Protein AF-A0A957I561-F1 (afdb_monomer)

Radius of gyration: 15.72 Å; Cα contacts (8 Å, |Δi|>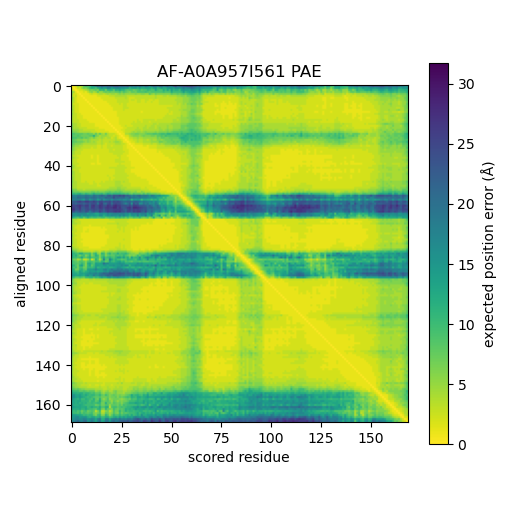4): 216; chains: 1; bounding box: 39×41×45 Å

Foldseek 3Di:
DQLQVLLVVLLVVLVVLVVLCVVLVWPDDQDELLVLLVLLLVLLVQLVVLVVCQVDDPPPDDHPPVSNQLSLLSSSSSLSSNADPVGDPAEAADDDLDSVVLNVLSVVLSVCVVVVHDRNRSSRNSSSSSSVHPPHPNNVSNLVVSVVVCVVTHDPVSVVVVVVSVPPD

Sequence (169 aa):
MNDNDEVKRTYTLVWRFRALMEEAASPWVTPEPLDALRFAATEVAEAMDAWLRARGGFARNSDRHEQVLSELADCAIMLATSIPDYSFSGGEAYGQHTLDGLIYLVACVLQTAALGGPFQFRAAAAMCAIAAYDGMALEREVRDRLVRIMLRHTNEDDRADLAWLLAEG

Nearest PDB structures (foldseek):
  5myi-assembly1_D-2  TM=6.459E-01  e=3.345E-01  Staphylococcus aureus
  5myd-assembly1_C-4  TM=5.665E-01  e=2.600E-01  Staphylococcus sp. HMSC068C09
  4dlc-assembly1_A-2  TM=5.398E-01  e=3.517E-01  Trypanosoma brucei

Structure (mmCIF, N/CA/C/O backbone):
data_AF-A0A957I561-F1
#
_entry.id   AF-A0A957I561-F1
#
loop_
_atom_site.group_PDB
_atom_site.id
_atom_site.type_symbol
_atom_site.label_atom_id
_atom_site.label_alt_id
_atom_site.label_comp_id
_atom_site.label_asym_id
_atom_site.label_entity_id
_atom_site.label_seq_id
_atom_site.pdbx_PDB_ins_code
_atom_site.Cartn_x
_atom_site.Cartn_y
_atom_site.Cartn_z
_atom_site.occupancy
_atom_site.B_iso_or_equiv
_atom_site.auth_seq_id
_atom_site.auth_comp_id
_atom_site.auth_asym_id
_atom_site.auth_atom_id
_atom_site.pdbx_PDB_model_num
ATOM 1 N N . MET A 1 1 ? -13.123 13.613 -5.188 1.00 57.53 1 MET A N 1
ATOM 2 C CA . MET A 1 1 ? -12.297 12.783 -6.088 1.00 57.53 1 MET A CA 1
ATOM 3 C C . MET A 1 1 ? -12.737 11.349 -5.880 1.00 57.53 1 MET A C 1
ATOM 5 O O . MET A 1 1 ? -13.063 11.045 -4.745 1.00 57.53 1 MET A O 1
ATOM 9 N N . ASN A 1 2 ? -12.872 10.527 -6.921 1.00 74.31 2 ASN A N 1
ATOM 10 C CA . ASN A 1 2 ? -13.230 9.122 -6.710 1.00 74.31 2 ASN A CA 1
ATOM 11 C C . ASN A 1 2 ? -11.976 8.362 -6.250 1.00 74.31 2 ASN A C 1
ATOM 13 O O . ASN A 1 2 ? -10.918 8.551 -6.850 1.00 74.31 2 ASN A O 1
ATOM 17 N N . ASP A 1 3 ? -12.097 7.513 -5.231 1.00 74.94 3 ASP A N 1
ATOM 18 C CA . ASP A 1 3 ? -11.013 6.712 -4.644 1.00 74.94 3 ASP A CA 1
ATOM 19 C C . ASP A 1 3 ? -10.209 5.950 -5.709 1.00 74.94 3 ASP A C 1
ATOM 21 O O . ASP A 1 3 ? -8.995 5.810 -5.611 1.00 74.94 3 ASP A O 1
ATOM 25 N N . ASN A 1 4 ? -10.854 5.511 -6.794 1.00 81.06 4 ASN A N 1
ATOM 26 C CA . ASN A 1 4 ? -10.178 4.817 -7.895 1.00 81.06 4 ASN A CA 1
ATOM 27 C C . ASN A 1 4 ? -9.168 5.717 -8.643 1.00 81.06 4 ASN A C 1
ATOM 29 O O . ASN A 1 4 ? -8.094 5.260 -9.036 1.00 81.06 4 ASN A O 1
ATOM 33 N N . ASP A 1 5 ? -9.472 7.008 -8.809 1.00 86.38 5 ASP A N 1
ATOM 34 C CA . ASP A 1 5 ? -8.543 7.959 -9.432 1.00 86.38 5 ASP A CA 1
ATOM 35 C C . ASP A 1 5 ? -7.361 8.261 -8.509 1.00 86.38 5 ASP A C 1
ATOM 37 O O . ASP A 1 5 ? -6.233 8.400 -8.981 1.00 86.38 5 ASP A O 1
ATOM 41 N N . GLU A 1 6 ? -7.610 8.340 -7.199 1.00 89.00 6 GLU A N 1
ATOM 42 C CA . GLU A 1 6 ? -6.549 8.498 -6.203 1.00 89.00 6 GLU A CA 1
ATOM 43 C C . GLU A 1 6 ? -5.611 7.299 -6.203 1.00 89.00 6 GLU A C 1
ATOM 45 O O . GLU A 1 6 ? -4.410 7.466 -6.394 1.00 89.00 6 GLU A O 1
ATOM 50 N N . VAL A 1 7 ? -6.153 6.083 -6.132 1.00 91.50 7 VAL A N 1
ATOM 51 C CA . VAL A 1 7 ? -5.357 4.853 -6.162 1.00 91.50 7 VAL A CA 1
ATOM 52 C C . VAL A 1 7 ? -4.525 4.755 -7.446 1.00 91.50 7 VAL A C 1
ATOM 54 O O . VAL A 1 7 ? -3.362 4.360 -7.383 1.00 91.50 7 VAL A O 1
ATOM 57 N N . LYS A 1 8 ? -5.063 5.143 -8.611 1.00 91.44 8 LYS A N 1
ATOM 58 C CA . LYS A 1 8 ? -4.298 5.180 -9.874 1.00 91.44 8 LYS A CA 1
ATOM 59 C C . LYS A 1 8 ? -3.129 6.162 -9.828 1.00 91.44 8 LYS A C 1
ATOM 61 O O . LYS A 1 8 ? -2.041 5.837 -10.313 1.00 91.44 8 LYS A O 1
ATOM 66 N N . ARG A 1 9 ? -3.323 7.351 -9.252 1.00 91.50 9 ARG A N 1
ATOM 67 C CA . ARG A 1 9 ? -2.232 8.322 -9.089 1.00 91.50 9 ARG A CA 1
ATOM 68 C C . ARG A 1 9 ? -1.209 7.843 -8.072 1.00 91.50 9 ARG A C 1
ATOM 70 O O . ARG A 1 9 ? -0.023 7.896 -8.373 1.00 91.50 9 ARG A O 1
ATOM 77 N N . THR A 1 10 ? -1.641 7.274 -6.948 1.00 93.44 10 THR A N 1
ATOM 78 C CA . THR A 1 10 ? -0.757 6.629 -5.967 1.00 93.44 10 THR A CA 1
ATOM 79 C C . THR A 1 10 ? 0.064 5.507 -6.601 1.00 93.44 10 THR A C 1
ATOM 81 O O . THR A 1 10 ? 1.270 5.432 -6.392 1.00 93.44 10 THR A O 1
ATOM 84 N N . TYR A 1 11 ? -0.558 4.661 -7.422 1.00 94.75 11 TYR A N 1
ATOM 85 C CA . TYR A 1 11 ? 0.137 3.609 -8.157 1.00 94.75 11 TYR A CA 1
ATOM 86 C C . TYR A 1 11 ? 1.224 4.179 -9.075 1.00 94.75 11 TYR A C 1
ATOM 88 O O . TYR A 1 11 ? 2.384 3.775 -9.001 1.00 94.75 11 TYR A O 1
ATOM 96 N N . THR A 1 12 ? 0.852 5.171 -9.886 1.00 92.88 12 THR A N 1
ATOM 97 C CA . THR A 1 12 ? 1.766 5.857 -10.811 1.00 92.88 12 THR A CA 1
ATOM 98 C C . THR A 1 12 ? 2.926 6.511 -10.058 1.00 92.88 12 THR A C 1
ATOM 100 O O . THR A 1 12 ? 4.078 6.409 -10.473 1.00 92.88 12 THR A O 1
ATOM 103 N N . LEU A 1 13 ? 2.634 7.147 -8.922 1.00 93.12 13 LEU A N 1
ATOM 104 C CA . LEU A 1 13 ? 3.605 7.777 -8.033 1.00 93.12 13 LEU A CA 1
ATOM 105 C C . LEU A 1 13 ? 4.637 6.762 -7.518 1.00 93.12 13 LEU A C 1
ATOM 107 O O . LEU A 1 13 ? 5.837 7.015 -7.616 1.00 93.12 13 LEU A O 1
ATOM 111 N N . VAL A 1 14 ? 4.187 5.602 -7.027 1.00 94.75 14 VAL A N 1
ATOM 112 C CA . VAL A 1 14 ? 5.068 4.532 -6.529 1.00 94.75 14 VAL A CA 1
ATOM 113 C C . VAL A 1 14 ? 5.948 3.969 -7.645 1.00 94.75 14 VAL A C 1
ATOM 115 O O . VAL A 1 14 ? 7.149 3.796 -7.445 1.00 94.75 14 VAL A O 1
ATOM 118 N N . TRP A 1 15 ? 5.394 3.705 -8.829 1.00 93.62 15 TRP A N 1
ATOM 119 C CA . TRP A 1 15 ? 6.172 3.153 -9.944 1.00 93.62 15 TRP A CA 1
ATOM 120 C C . TRP A 1 15 ? 7.170 4.149 -10.527 1.00 93.62 15 TRP A C 1
ATOM 122 O O . TRP A 1 15 ? 8.313 3.778 -10.798 1.00 93.62 15 TRP A O 1
ATOM 132 N N . ARG A 1 16 ? 6.798 5.429 -10.619 1.00 91.38 16 ARG A N 1
ATOM 133 C CA . ARG A 1 16 ? 7.739 6.490 -10.991 1.00 91.38 16 ARG A CA 1
ATOM 134 C C . ARG A 1 16 ? 8.864 6.620 -9.966 1.00 91.38 16 ARG A C 1
ATOM 136 O O . ARG A 1 16 ? 10.017 6.753 -10.355 1.00 91.38 16 ARG A O 1
ATOM 143 N N . PHE A 1 17 ? 8.552 6.542 -8.672 1.00 91.31 17 PHE A N 1
ATOM 144 C CA . PHE A 1 17 ? 9.567 6.524 -7.618 1.00 91.31 17 PHE A CA 1
ATOM 145 C C . PHE A 1 17 ? 10.518 5.327 -7.754 1.00 91.31 17 PHE A C 1
ATOM 147 O O . PHE A 1 17 ? 11.729 5.507 -7.691 1.00 91.31 17 PHE A O 1
ATOM 154 N N . ARG A 1 18 ? 9.995 4.117 -7.987 1.00 90.62 18 ARG A N 1
ATOM 155 C CA . ARG A 1 18 ? 10.814 2.905 -8.164 1.00 90.62 18 ARG A CA 1
ATOM 156 C C . ARG A 1 18 ? 11.798 3.031 -9.322 1.00 90.62 18 ARG A C 1
ATOM 158 O O . A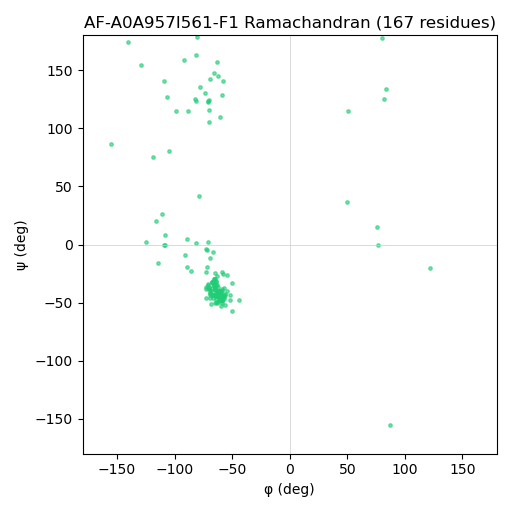RG A 1 18 ? 12.972 2.740 -9.127 1.00 90.62 18 ARG A O 1
ATOM 165 N N . ALA A 1 19 ? 11.327 3.491 -10.482 1.00 88.62 19 ALA A N 1
ATOM 166 C CA . ALA A 1 19 ? 12.181 3.705 -11.649 1.00 88.62 19 ALA A CA 1
ATOM 167 C C . ALA A 1 19 ? 13.345 4.653 -11.320 1.00 88.62 19 ALA A C 1
ATOM 169 O O . ALA A 1 19 ? 14.490 4.364 -11.644 1.00 88.62 19 ALA A O 1
ATOM 170 N N . LEU A 1 20 ? 13.068 5.728 -10.579 1.00 85.69 20 LEU A N 1
ATOM 171 C CA . LEU A 1 20 ? 14.092 6.690 -10.171 1.00 85.69 20 LEU A CA 1
ATOM 172 C C . LEU A 1 20 ? 15.093 6.100 -9.170 1.00 85.69 20 LEU A C 1
ATOM 174 O O . LEU A 1 20 ? 16.287 6.347 -9.286 1.00 85.69 20 LEU A O 1
ATOM 178 N N . MET A 1 21 ? 14.638 5.300 -8.202 1.00 86.38 21 MET A N 1
ATOM 179 C CA . MET A 1 21 ? 15.544 4.634 -7.255 1.00 86.38 21 MET A CA 1
ATOM 180 C C . MET A 1 21 ? 16.480 3.639 -7.956 1.00 86.38 21 MET A C 1
ATOM 182 O O . MET A 1 21 ? 17.637 3.503 -7.554 1.00 86.38 21 MET A O 1
ATOM 186 N N . GLU A 1 22 ? 15.990 2.966 -9.000 1.00 86.69 22 GLU A N 1
ATOM 187 C CA . GLU A 1 22 ? 16.788 2.079 -9.850 1.00 86.69 22 GLU A CA 1
ATOM 188 C C . GLU A 1 22 ? 17.798 2.867 -10.700 1.00 86.69 22 GLU A C 1
ATOM 190 O O . GLU A 1 22 ? 18.983 2.529 -10.711 1.00 86.69 22 GLU A O 1
ATOM 195 N N . GLU A 1 23 ? 17.368 3.959 -11.340 1.00 85.00 23 GLU A N 1
ATOM 196 C CA . GLU A 1 23 ? 18.230 4.852 -12.130 1.00 85.00 23 GLU A CA 1
ATOM 197 C C . GLU A 1 23 ? 19.336 5.507 -11.291 1.00 85.00 23 GLU A C 1
ATOM 199 O O . GLU A 1 23 ? 20.486 5.570 -11.729 1.00 85.00 23 GLU A O 1
ATOM 204 N N . ALA A 1 24 ? 19.024 5.921 -10.060 1.00 81.31 24 ALA A N 1
ATOM 205 C CA . ALA A 1 24 ? 19.980 6.498 -9.112 1.00 81.31 24 ALA A CA 1
ATOM 206 C C . ALA A 1 24 ? 20.982 5.471 -8.545 1.00 81.31 24 ALA A C 1
ATOM 208 O O . ALA A 1 24 ? 21.790 5.807 -7.678 1.00 81.31 24 ALA A O 1
ATOM 209 N N . ALA A 1 25 ? 20.921 4.204 -8.980 1.00 80.88 25 ALA A N 1
ATOM 210 C CA . ALA A 1 25 ? 21.718 3.100 -8.445 1.00 80.88 25 ALA A CA 1
ATOM 211 C C . ALA A 1 25 ? 21.662 3.025 -6.905 1.00 80.88 25 ALA A C 1
ATOM 213 O O . ALA A 1 25 ? 22.657 2.719 -6.236 1.00 80.88 25 ALA A O 1
ATOM 214 N N . SER A 1 26 ? 20.492 3.335 -6.333 1.00 82.62 26 SER A N 1
ATOM 215 C CA . SER A 1 26 ? 20.306 3.365 -4.887 1.00 82.62 26 SER A CA 1
ATOM 216 C C . SER A 1 26 ? 20.532 1.972 -4.288 1.00 82.62 26 SER A C 1
ATOM 218 O O . SER A 1 26 ? 20.120 0.969 -4.874 1.00 82.62 26 SER A O 1
ATOM 220 N N . PRO A 1 27 ? 21.106 1.864 -3.073 1.00 82.00 27 PRO A N 1
ATOM 221 C CA . PRO A 1 27 ? 21.141 0.595 -2.347 1.00 82.00 27 PRO A CA 1
ATOM 222 C C . PRO A 1 27 ? 19.745 0.116 -1.914 1.00 82.00 27 PRO A C 1
ATOM 224 O O . PRO A 1 27 ? 19.620 -0.973 -1.352 1.00 82.00 27 PRO A O 1
ATOM 227 N N . TRP A 1 28 ? 18.700 0.928 -2.108 1.00 81.06 28 TRP A N 1
ATOM 228 C CA . TRP A 1 28 ? 17.325 0.537 -1.840 1.00 81.06 28 TRP A CA 1
ATOM 229 C C . TRP A 1 28 ? 16.854 -0.493 -2.871 1.00 81.06 28 TRP A C 1
ATOM 231 O O . TRP A 1 28 ? 16.582 -0.177 -4.027 1.00 81.06 28 TRP A O 1
ATOM 241 N N . VAL A 1 29 ? 16.765 -1.747 -2.434 1.00 86.81 29 VAL A N 1
ATOM 242 C CA . VAL A 1 29 ? 16.312 -2.847 -3.282 1.00 86.81 29 VAL A CA 1
ATOM 243 C C . VAL A 1 29 ? 14.795 -2.859 -3.321 1.00 86.81 29 VAL A C 1
ATOM 245 O O . VAL A 1 29 ? 14.128 -2.988 -2.294 1.00 86.81 29 VAL A O 1
ATOM 248 N N . THR A 1 30 ? 14.260 -2.779 -4.531 1.00 87.31 30 THR A N 1
ATOM 249 C CA . THR A 1 30 ? 12.834 -2.947 -4.771 1.00 87.31 30 THR A CA 1
ATOM 250 C C . THR A 1 30 ? 12.443 -4.417 -4.569 1.00 87.31 30 THR A C 1
ATOM 252 O O . THR A 1 30 ? 13.008 -5.277 -5.246 1.00 87.31 30 THR A O 1
ATOM 255 N N . PRO A 1 31 ? 11.484 -4.741 -3.683 1.00 93.25 31 PRO A N 1
ATOM 256 C CA . PRO A 1 31 ? 11.074 -6.124 -3.464 1.00 93.25 31 PRO A CA 1
ATOM 257 C C . PRO A 1 31 ? 10.397 -6.751 -4.690 1.00 93.25 31 PRO A C 1
ATOM 259 O O . PRO A 1 31 ? 9.641 -6.093 -5.411 1.00 93.25 31 PRO A O 1
ATOM 262 N N . GLU A 1 32 ? 10.598 -8.058 -4.862 1.00 94.88 32 GLU A N 1
ATOM 263 C CA . GLU A 1 32 ? 9.826 -8.878 -5.799 1.00 94.88 32 GLU A CA 1
ATOM 264 C C . GLU A 1 32 ? 8.338 -8.918 -5.408 1.00 94.88 32 GLU A C 1
ATOM 266 O O . GLU A 1 32 ? 8.013 -8.759 -4.227 1.00 94.88 32 GLU A O 1
ATOM 271 N N . PRO A 1 33 ? 7.405 -9.200 -6.340 1.00 95.62 33 PRO A N 1
ATOM 272 C CA . PRO A 1 33 ? 5.971 -9.107 -6.072 1.00 95.62 33 PRO A CA 1
ATOM 273 C C . PRO A 1 33 ? 5.485 -9.856 -4.826 1.00 95.62 33 PRO A C 1
ATOM 275 O O . PRO A 1 33 ? 4.705 -9.318 -4.042 1.00 95.62 33 PRO A O 1
ATOM 278 N N . LEU A 1 34 ? 5.955 -11.089 -4.611 1.00 97.44 34 LEU A N 1
ATOM 279 C CA . LEU A 1 34 ? 5.551 -11.881 -3.447 1.00 97.44 34 LEU A CA 1
ATOM 280 C C . LEU A 1 34 ? 6.148 -11.341 -2.139 1.00 97.44 34 LEU A C 1
ATOM 282 O O . LEU A 1 34 ? 5.484 -11.393 -1.105 1.00 97.44 34 LEU A O 1
ATOM 286 N N . ASP A 1 35 ? 7.370 -10.812 -2.174 1.00 98.19 35 ASP A N 1
ATOM 287 C CA . ASP A 1 35 ? 8.005 -10.205 -1.002 1.00 98.19 35 ASP A CA 1
ATOM 288 C C . ASP A 1 35 ? 7.363 -8.861 -0.661 1.00 98.19 35 ASP A C 1
ATOM 290 O O . ASP A 1 35 ? 7.092 -8.600 0.508 1.00 98.19 35 ASP A O 1
ATOM 294 N N . ALA A 1 36 ? 6.990 -8.066 -1.667 1.00 98.06 36 ALA A N 1
ATOM 295 C CA . ALA A 1 36 ? 6.178 -6.869 -1.480 1.00 98.06 36 ALA A CA 1
ATOM 296 C C . ALA A 1 36 ? 4.849 -7.202 -0.779 1.00 98.06 36 ALA A C 1
ATOM 298 O O . ALA A 1 36 ? 4.480 -6.539 0.182 1.00 98.06 36 ALA A O 1
ATOM 299 N N . LEU A 1 37 ? 4.156 -8.283 -1.158 1.00 98.44 37 LEU A N 1
ATOM 300 C CA . LEU A 1 37 ? 2.936 -8.706 -0.450 1.00 98.44 37 LEU A CA 1
ATOM 301 C C . LEU A 1 37 ? 3.187 -9.159 0.994 1.00 98.44 37 LEU A C 1
ATOM 303 O O . LEU A 1 37 ? 2.321 -8.975 1.850 1.00 98.44 37 LEU A O 1
ATOM 307 N N . ARG A 1 38 ? 4.350 -9.753 1.282 1.00 98.56 38 ARG A N 1
ATOM 308 C CA . ARG A 1 38 ? 4.739 -10.101 2.657 1.00 98.56 38 ARG A CA 1
ATOM 309 C C . ARG A 1 38 ? 4.971 -8.845 3.487 1.00 98.56 38 ARG A C 1
ATOM 311 O O . ARG A 1 38 ? 4.458 -8.788 4.598 1.00 98.56 38 ARG A O 1
ATOM 318 N N . PHE A 1 39 ? 5.657 -7.845 2.936 1.00 98.38 39 PHE A N 1
ATOM 319 C CA . PHE A 1 39 ? 5.797 -6.543 3.585 1.00 98.38 39 PHE A CA 1
ATOM 320 C C . PHE A 1 39 ? 4.440 -5.856 3.763 1.00 98.38 39 PHE A C 1
ATOM 322 O O . PHE A 1 39 ? 4.121 -5.431 4.860 1.00 98.38 39 PHE A O 1
ATOM 329 N N . ALA A 1 40 ? 3.557 -5.853 2.761 1.00 98.50 40 ALA A N 1
ATOM 330 C CA . ALA A 1 40 ? 2.204 -5.310 2.924 1.00 98.50 40 ALA A CA 1
ATOM 331 C C . ALA A 1 40 ? 1.452 -5.959 4.106 1.00 98.50 40 ALA A C 1
ATOM 333 O O . ALA A 1 40 ? 0.772 -5.276 4.872 1.00 98.50 40 ALA A O 1
ATOM 334 N N . ALA A 1 41 ? 1.603 -7.276 4.287 1.00 98.44 41 ALA A N 1
ATOM 335 C CA . ALA A 1 41 ? 1.022 -7.993 5.418 1.00 98.44 41 ALA A CA 1
ATOM 336 C C . ALA A 1 41 ? 1.647 -7.606 6.772 1.00 98.44 41 ALA A C 1
ATOM 338 O O . ALA A 1 41 ? 0.939 -7.620 7.779 1.00 98.44 41 ALA A O 1
ATOM 339 N N . THR A 1 42 ? 2.938 -7.256 6.819 1.00 98.31 42 THR A N 1
ATOM 340 C CA . THR A 1 42 ? 3.560 -6.735 8.046 1.00 98.31 42 THR A CA 1
ATOM 341 C C . THR A 1 42 ? 3.090 -5.317 8.338 1.00 98.31 42 THR A C 1
ATOM 343 O O . THR A 1 42 ? 2.637 -5.067 9.449 1.00 98.31 42 THR A O 1
ATOM 346 N N . GLU A 1 43 ? 3.071 -4.432 7.341 1.00 98.25 43 GLU A N 1
ATOM 347 C CA . GLU A 1 43 ? 2.651 -3.032 7.502 1.00 98.25 43 GLU A CA 1
ATOM 348 C C . GLU A 1 43 ? 1.196 -2.913 7.988 1.00 98.25 43 GLU A C 1
ATOM 350 O O . GLU A 1 43 ? 0.891 -2.187 8.933 1.00 98.25 43 GLU A O 1
ATOM 355 N N . VAL A 1 44 ? 0.264 -3.694 7.423 1.00 98.00 44 VAL A N 1
ATOM 356 C CA . VAL A 1 44 ? -1.134 -3.677 7.901 1.00 98.00 44 VAL A CA 1
ATOM 357 C C . VAL A 1 44 ? -1.273 -4.222 9.332 1.00 98.00 44 VAL A C 1
ATOM 359 O O . VAL A 1 44 ? -2.157 -3.798 10.079 1.00 98.00 44 VAL A O 1
ATOM 362 N N . ALA A 1 45 ? -0.401 -5.148 9.743 1.00 96.88 45 ALA A N 1
ATOM 363 C CA . ALA A 1 45 ? -0.365 -5.640 11.116 1.00 96.88 45 ALA A CA 1
ATOM 364 C C . ALA A 1 45 ? 0.217 -4.588 12.075 1.00 96.88 45 ALA A C 1
ATOM 366 O O . ALA A 1 45 ? -0.286 -4.451 13.191 1.00 96.88 45 ALA A O 1
ATOM 367 N N . GLU A 1 46 ? 1.214 -3.814 11.640 1.00 95.50 46 GLU A N 1
ATOM 368 C CA . GLU A 1 46 ? 1.746 -2.672 12.391 1.00 95.50 46 GLU A CA 1
ATOM 369 C C . GLU A 1 46 ? 0.698 -1.560 12.542 1.00 95.50 46 GLU A C 1
ATOM 371 O O . GLU A 1 46 ? 0.534 -1.025 13.639 1.00 95.50 46 GLU A O 1
ATOM 376 N N . ALA A 1 47 ? -0.116 -1.300 11.511 1.00 95.31 47 ALA A N 1
ATOM 377 C CA . ALA A 1 47 ? -1.255 -0.382 11.603 1.00 95.31 47 ALA A CA 1
ATOM 378 C C . ALA A 1 47 ? -2.269 -0.815 12.681 1.00 95.31 47 ALA A C 1
ATOM 380 O O . ALA A 1 47 ? -2.739 0.001 13.480 1.00 95.31 47 ALA A O 1
ATOM 381 N N . MET A 1 48 ? -2.594 -2.110 12.742 1.00 94.50 48 MET A N 1
ATOM 382 C CA . MET A 1 48 ? -3.471 -2.667 13.779 1.00 94.50 48 MET A CA 1
ATOM 383 C C . MET A 1 48 ? -2.846 -2.594 15.169 1.00 94.50 48 MET A C 1
ATOM 385 O O . MET A 1 48 ? -3.519 -2.228 16.131 1.00 94.50 48 MET A O 1
ATOM 389 N N . ASP A 1 49 ? -1.563 -2.918 15.295 1.00 91.75 49 ASP A N 1
ATOM 390 C CA . ASP A 1 49 ? -0.841 -2.803 16.558 1.00 91.75 49 ASP A CA 1
ATOM 391 C C . ASP A 1 49 ? -0.803 -1.343 17.050 1.00 91.75 49 ASP A C 1
ATOM 393 O O . ASP A 1 49 ? -1.108 -1.080 18.216 1.00 91.75 49 ASP A O 1
ATOM 397 N N . ALA A 1 50 ? -0.560 -0.373 16.164 1.00 90.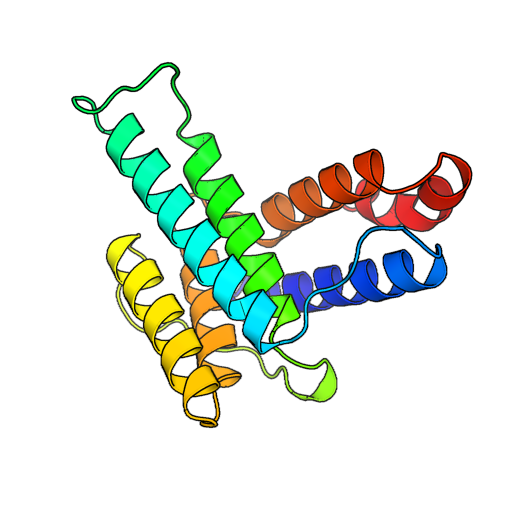62 50 ALA A N 1
ATOM 398 C CA . ALA A 1 50 ? -0.659 1.053 16.475 1.00 90.62 50 ALA A CA 1
ATOM 399 C C . ALA A 1 50 ? -2.067 1.444 16.959 1.00 90.62 50 ALA A C 1
ATOM 401 O O . ALA A 1 50 ? -2.210 2.127 17.979 1.00 90.62 50 ALA A O 1
ATOM 402 N N . TRP A 1 51 ? -3.119 0.957 16.295 1.00 90.81 51 TRP A N 1
ATOM 403 C CA . TRP A 1 51 ? -4.503 1.205 16.703 1.00 90.81 51 TRP A CA 1
ATOM 404 C C . TRP A 1 51 ? -4.842 0.597 18.071 1.00 90.81 51 TRP A C 1
ATOM 406 O O . TRP A 1 51 ? -5.430 1.271 18.923 1.00 90.81 51 TRP A O 1
ATOM 416 N N . LEU A 1 52 ? -4.426 -0.648 18.329 1.00 89.38 52 LEU A N 1
ATOM 417 C CA . LEU A 1 52 ? -4.620 -1.322 19.618 1.00 89.38 52 LEU A CA 1
ATOM 418 C C . LEU A 1 52 ? -3.928 -0.567 20.758 1.00 89.38 52 LEU A C 1
ATOM 420 O O . LEU A 1 52 ? -4.492 -0.439 21.849 1.00 89.38 52 LEU A O 1
ATOM 424 N N . ARG A 1 53 ? -2.726 -0.036 20.511 1.00 83.62 53 ARG A N 1
ATOM 425 C CA . ARG A 1 53 ? -1.992 0.787 21.483 1.00 83.62 53 ARG A CA 1
ATOM 426 C C . ARG A 1 53 ? -2.703 2.116 21.751 1.00 83.62 53 ARG A C 1
ATOM 428 O O . ARG A 1 53 ? -2.829 2.493 22.916 1.00 83.62 53 ARG A O 1
ATOM 435 N N . ALA A 1 54 ? -3.200 2.790 20.711 1.00 82.88 54 ALA A N 1
ATOM 436 C CA . ALA A 1 54 ? -3.883 4.083 20.819 1.00 82.88 54 ALA A CA 1
ATOM 437 C C . ALA A 1 54 ? -5.213 4.008 21.591 1.00 82.88 54 ALA A C 1
ATOM 439 O O . ALA A 1 54 ? -5.594 4.961 22.269 1.00 82.88 54 ALA A O 1
ATOM 440 N N . ARG A 1 55 ? -5.910 2.866 21.546 1.00 79.12 55 ARG A N 1
ATOM 441 C CA . ARG A 1 55 ? -7.211 2.669 22.210 1.00 79.12 55 ARG A CA 1
ATOM 442 C C . ARG A 1 55 ? -7.135 2.568 23.748 1.00 79.12 55 ARG A C 1
ATOM 444 O O . ARG A 1 55 ? -8.173 2.551 24.405 1.00 79.12 55 ARG A O 1
ATOM 451 N N . GLY A 1 56 ? -5.929 2.564 24.321 1.00 64.69 56 GLY A N 1
ATOM 452 C CA . GLY A 1 56 ? -5.689 2.602 25.765 1.00 64.69 56 GLY A CA 1
ATOM 453 C C . GLY A 1 56 ? -5.802 1.226 26.431 1.00 64.69 56 GLY A C 1
ATOM 454 O O . GLY A 1 56 ? -6.809 0.536 26.319 1.00 64.69 56 GLY A O 1
ATOM 455 N N . GLY A 1 57 ? -4.745 0.820 27.141 1.00 65.94 57 GLY A N 1
ATOM 456 C CA . GLY A 1 57 ? -4.679 -0.444 27.897 1.00 65.94 57 GLY A CA 1
ATOM 457 C C . GLY A 1 57 ? -3.533 -1.375 27.488 1.00 65.94 57 GLY A C 1
ATOM 458 O O . GLY A 1 57 ? -3.100 -2.192 28.294 1.00 65.94 57 GLY A O 1
ATOM 459 N N . PHE A 1 58 ? -2.979 -1.194 26.286 1.00 69.94 58 PHE A N 1
ATOM 460 C CA . PHE A 1 58 ? -1.832 -1.958 25.768 1.00 69.94 58 PHE A CA 1
ATOM 461 C C . PHE A 1 58 ? -0.590 -1.083 25.523 1.00 69.94 58 PHE A C 1
ATOM 463 O O . PHE A 1 58 ? 0.298 -1.453 24.757 1.00 69.94 58 PHE A O 1
ATOM 470 N N . ALA A 1 59 ? -0.527 0.092 26.158 1.00 63.34 59 ALA A N 1
ATOM 471 C CA . ALA A 1 59 ? 0.509 1.090 25.916 1.00 63.34 59 ALA A CA 1
ATOM 472 C C . ALA A 1 59 ? 1.914 0.548 26.237 1.00 63.34 59 ALA A C 1
ATOM 474 O O . ALA A 1 59 ? 2.294 0.370 27.394 1.00 63.34 59 ALA A O 1
ATOM 475 N N . ARG A 1 60 ? 2.707 0.330 25.187 1.00 63.03 60 ARG A N 1
ATOM 476 C CA . ARG A 1 60 ? 4.160 0.153 25.242 1.00 63.03 60 ARG A CA 1
ATOM 477 C C . ARG A 1 60 ? 4.788 1.452 24.727 1.00 63.03 60 ARG A C 1
ATOM 479 O O . ARG A 1 60 ? 5.127 1.527 23.563 1.00 63.03 60 ARG A O 1
ATOM 486 N N . ASN A 1 61 ? 4.874 2.475 25.581 1.00 54.69 61 ASN A N 1
ATOM 487 C CA . ASN A 1 61 ? 5.504 3.788 25.340 1.00 54.69 61 ASN A CA 1
ATOM 488 C C . ASN A 1 61 ? 5.109 4.565 24.043 1.00 54.69 61 ASN A C 1
ATOM 490 O O . ASN A 1 61 ? 5.530 4.237 22.939 1.00 54.69 61 ASN A O 1
ATOM 494 N N . SER A 1 62 ? 4.465 5.728 24.246 1.00 53.41 62 SER A N 1
ATOM 495 C CA . SER A 1 62 ? 4.183 6.867 23.329 1.00 53.41 62 SER A CA 1
ATOM 496 C C . SER A 1 62 ? 2.961 6.812 22.382 1.00 53.41 62 SER A C 1
ATOM 498 O O . SER A 1 62 ? 2.705 5.810 21.723 1.00 53.41 62 SER A O 1
ATOM 500 N N . ASP A 1 63 ? 2.226 7.937 22.354 1.00 55.00 63 ASP A N 1
ATOM 501 C CA . ASP A 1 63 ? 0.976 8.244 21.628 1.00 55.00 63 ASP A CA 1
ATOM 502 C C . ASP A 1 63 ? 1.180 8.369 20.118 1.00 55.00 63 ASP A C 1
ATOM 504 O O . ASP A 1 63 ? 1.962 9.242 19.753 1.00 55.00 63 ASP A O 1
ATOM 508 N N . ARG A 1 64 ? 0.483 7.627 19.232 1.00 60.56 64 ARG A N 1
ATOM 509 C CA . ARG A 1 64 ? 0.520 7.903 17.770 1.00 60.56 64 ARG A CA 1
ATOM 510 C C . ARG A 1 64 ? -0.707 7.406 16.995 1.00 60.56 64 ARG A C 1
ATOM 512 O O . ARG A 1 64 ? -0.674 6.351 16.376 1.00 60.56 64 ARG A O 1
ATOM 519 N N . HIS A 1 65 ? -1.769 8.206 16.922 1.00 59.41 65 HIS A N 1
ATOM 520 C CA . HIS A 1 65 ? -2.827 7.945 15.935 1.00 59.41 65 HIS A CA 1
ATOM 521 C C . HIS A 1 65 ? -2.303 8.091 14.489 1.00 59.41 65 HIS A C 1
ATOM 523 O O . HIS A 1 65 ? -2.696 7.317 13.619 1.00 59.41 65 HIS A O 1
ATOM 529 N N . GLU A 1 66 ? -1.342 9.000 14.271 1.00 61.75 66 GLU A N 1
ATOM 530 C CA . GLU A 1 66 ? -0.613 9.188 13.004 1.00 61.75 66 GLU A CA 1
ATOM 531 C C . GLU A 1 66 ? 0.143 7.932 12.538 1.00 61.75 66 GLU A C 1
ATOM 533 O O . GLU A 1 66 ? 0.361 7.776 11.341 1.00 61.75 66 GLU A O 1
ATOM 538 N N . GLN A 1 67 ? 0.493 7.002 13.443 1.00 84.44 67 GLN A N 1
ATOM 539 C CA . GLN A 1 67 ? 1.126 5.738 13.043 1.00 84.44 67 GLN A CA 1
ATOM 540 C C . GLN A 1 67 ? 0.193 4.859 12.221 1.00 84.44 67 GLN A C 1
ATOM 542 O O . GLN A 1 67 ? 0.646 4.205 11.295 1.00 84.44 67 GLN A O 1
ATOM 547 N N . VAL A 1 68 ? -1.110 4.854 12.521 1.00 93.38 68 VAL A N 1
ATOM 548 C CA . VAL A 1 68 ? -2.048 3.987 11.795 1.00 93.38 68 VAL A CA 1
ATOM 549 C C . VAL A 1 68 ? -2.073 4.368 10.317 1.00 93.38 68 VAL A C 1
ATOM 551 O O . VAL A 1 68 ? -1.918 3.505 9.461 1.00 93.38 68 VAL A O 1
ATOM 554 N N . LEU A 1 69 ?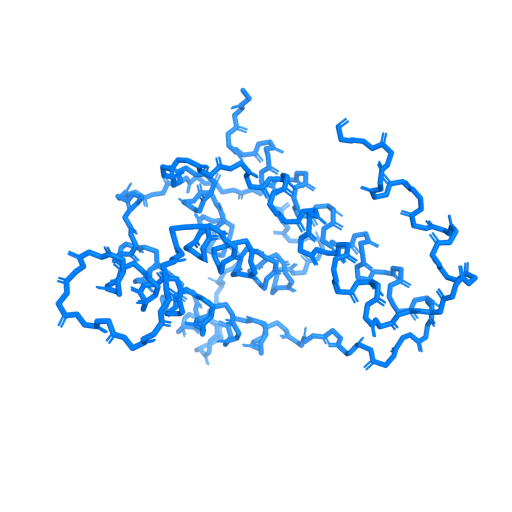 -2.229 5.660 10.016 1.00 95.25 69 LEU A N 1
ATOM 555 C CA . LEU A 1 69 ? -2.267 6.139 8.633 1.00 95.25 69 LEU A CA 1
ATOM 556 C C . LEU A 1 69 ? -0.912 5.972 7.938 1.00 95.25 69 LEU A C 1
ATOM 558 O O . LEU A 1 69 ? -0.887 5.580 6.773 1.00 95.25 69 LEU A O 1
ATOM 562 N N . SER A 1 70 ? 0.203 6.191 8.647 1.00 94.38 70 SER A N 1
ATOM 563 C CA . SER A 1 70 ? 1.532 5.995 8.061 1.00 94.38 70 SER A CA 1
ATOM 564 C C . SER A 1 70 ? 1.808 4.538 7.702 1.00 94.38 70 SER A C 1
ATOM 566 O O . SER A 1 70 ? 2.301 4.286 6.605 1.00 94.38 70 SER A O 1
ATOM 568 N N . GLU A 1 71 ? 1.437 3.593 8.570 1.00 97.38 71 GLU A N 1
ATOM 569 C CA . GLU A 1 71 ? 1.645 2.166 8.293 1.00 97.38 71 GLU A CA 1
ATOM 570 C C . GLU A 1 71 ? 0.685 1.684 7.192 1.00 97.38 71 GLU A C 1
ATOM 572 O O . GLU A 1 71 ? 1.042 0.871 6.341 1.00 97.38 71 GLU A O 1
ATOM 577 N N . LEU A 1 72 ? -0.535 2.233 7.119 1.00 97.38 72 LEU A N 1
ATOM 578 C CA . LEU A 1 72 ? -1.431 1.972 5.988 1.00 97.38 72 LEU A CA 1
ATOM 579 C C . LEU A 1 72 ? -0.888 2.537 4.664 1.00 97.38 72 LEU A C 1
ATOM 581 O O . LEU A 1 72 ? -1.094 1.925 3.614 1.00 97.38 72 LEU A O 1
ATOM 585 N N . ALA A 1 73 ? -0.180 3.667 4.689 1.00 97.56 73 ALA A N 1
ATOM 586 C CA . ALA A 1 73 ? 0.485 4.213 3.508 1.00 97.56 73 ALA A CA 1
ATOM 587 C C . ALA A 1 73 ? 1.673 3.343 3.070 1.00 97.56 73 ALA A C 1
ATOM 589 O O . ALA A 1 73 ? 1.805 3.054 1.879 1.00 97.56 73 ALA A O 1
ATOM 590 N N . ASP A 1 74 ? 2.484 2.852 4.010 1.00 97.75 74 ASP A N 1
ATOM 591 C CA . ASP A 1 74 ? 3.554 1.890 3.716 1.00 97.75 74 ASP A CA 1
ATOM 592 C C . ASP A 1 74 ? 2.980 0.574 3.159 1.00 97.75 74 ASP A C 1
ATOM 594 O O . ASP A 1 74 ? 3.458 0.059 2.143 1.00 97.75 74 ASP A O 1
ATOM 598 N N . CYS A 1 75 ? 1.863 0.094 3.716 1.00 98.31 75 CYS A N 1
ATOM 599 C CA . CYS A 1 75 ? 1.114 -1.036 3.169 1.00 98.31 75 CYS A CA 1
ATOM 600 C C . CYS A 1 75 ? 0.676 -0.784 1.716 1.00 98.31 75 CYS A C 1
ATOM 602 O O . CYS A 1 75 ? 0.868 -1.640 0.848 1.00 98.31 75 CYS A O 1
ATOM 604 N N . ALA A 1 76 ? 0.141 0.402 1.411 1.00 97.88 76 ALA A N 1
ATOM 605 C CA . ALA A 1 76 ? -0.268 0.761 0.055 1.00 97.88 76 ALA A CA 1
ATOM 606 C C . ALA A 1 76 ? 0.913 0.837 -0.928 1.00 97.88 76 ALA A C 1
ATOM 608 O O . ALA A 1 76 ? 0.771 0.394 -2.070 1.00 97.88 76 ALA A O 1
ATOM 609 N N . ILE A 1 77 ? 2.083 1.326 -0.496 1.00 97.75 77 ILE A N 1
ATOM 610 C CA . ILE A 1 77 ? 3.317 1.299 -1.301 1.00 97.75 77 ILE A CA 1
ATOM 611 C C . ILE A 1 77 ? 3.672 -0.143 -1.663 1.00 97.75 77 ILE A C 1
ATOM 613 O O . ILE A 1 77 ? 3.963 -0.438 -2.825 1.00 97.75 77 ILE A O 1
ATOM 617 N N . MET A 1 78 ? 3.611 -1.057 -0.697 1.00 98.25 78 MET A N 1
ATOM 618 C CA . MET A 1 78 ? 3.937 -2.467 -0.909 1.00 98.25 78 MET A CA 1
ATOM 619 C C . MET A 1 78 ? 2.904 -3.181 -1.795 1.00 98.25 78 MET A C 1
ATOM 621 O O . MET A 1 78 ? 3.276 -3.933 -2.699 1.00 98.25 78 MET A O 1
ATOM 625 N N . LEU A 1 79 ? 1.611 -2.887 -1.631 1.00 97.62 79 LEU A N 1
ATOM 626 C CA . LEU A 1 79 ? 0.556 -3.382 -2.523 1.00 97.62 79 LEU A CA 1
ATOM 627 C C . LEU A 1 79 ? 0.753 -2.886 -3.961 1.00 97.62 79 LEU A C 1
ATOM 629 O O . LEU A 1 79 ? 0.742 -3.703 -4.883 1.00 97.62 79 LEU A O 1
ATOM 633 N N . ALA A 1 80 ? 1.009 -1.591 -4.164 1.00 96.69 80 ALA A N 1
ATOM 634 C CA . ALA A 1 80 ? 1.317 -1.032 -5.482 1.00 96.69 80 ALA A CA 1
ATOM 635 C C . ALA A 1 80 ? 2.575 -1.670 -6.087 1.00 96.69 80 ALA A C 1
ATOM 637 O O . ALA A 1 80 ? 2.605 -2.004 -7.272 1.00 96.69 80 ALA A O 1
ATOM 638 N N . THR A 1 81 ? 3.593 -1.899 -5.254 1.00 96.00 81 THR A N 1
ATOM 639 C CA . THR A 1 81 ? 4.855 -2.528 -5.655 1.00 96.00 81 THR A CA 1
ATOM 640 C C . THR A 1 81 ? 4.641 -3.964 -6.141 1.00 96.00 81 THR A C 1
ATOM 642 O O . THR A 1 81 ? 5.293 -4.403 -7.091 1.00 96.00 81 THR A O 1
ATOM 645 N N . SER A 1 82 ? 3.685 -4.682 -5.545 1.00 96.69 82 SER A N 1
ATOM 646 C CA . SER A 1 82 ? 3.375 -6.066 -5.909 1.00 96.69 82 SER A CA 1
ATOM 647 C C . SER A 1 82 ? 2.669 -6.241 -7.257 1.00 96.69 82 SER A C 1
ATOM 649 O O . SER A 1 82 ? 2.670 -7.344 -7.803 1.00 96.69 82 SER A O 1
ATOM 651 N N . ILE A 1 83 ? 2.052 -5.187 -7.802 1.00 94.69 83 ILE A N 1
ATOM 652 C CA . ILE A 1 83 ? 1.296 -5.254 -9.058 1.00 94.69 83 ILE A CA 1
ATOM 653 C C . ILE A 1 83 ? 2.190 -4.751 -10.198 1.00 94.69 83 ILE A C 1
ATOM 655 O O . ILE A 1 83 ? 2.492 -3.558 -10.210 1.00 94.69 83 ILE A O 1
ATOM 659 N N . PRO A 1 84 ? 2.575 -5.593 -11.175 1.00 85.69 84 PRO A N 1
ATOM 660 C CA . PRO A 1 84 ? 3.372 -5.160 -12.327 1.00 85.69 84 PRO A CA 1
ATOM 661 C C . PRO A 1 84 ? 2.693 -4.038 -13.129 1.00 85.69 84 PRO A C 1
ATOM 663 O O . PRO A 1 84 ? 1.483 -4.119 -13.346 1.00 85.69 84 PRO A O 1
ATOM 666 N N . ASP A 1 85 ? 3.476 -3.061 -13.610 1.00 73.00 85 ASP A N 1
ATOM 667 C CA . ASP A 1 85 ? 3.018 -1.809 -14.263 1.00 73.00 85 ASP A CA 1
ATOM 668 C C . ASP A 1 85 ? 1.881 -2.007 -15.286 1.00 73.00 85 ASP A C 1
ATOM 670 O O . ASP A 1 85 ? 0.816 -1.396 -15.229 1.00 73.00 85 ASP A O 1
ATOM 674 N N . TYR A 1 86 ? 2.039 -2.987 -16.175 1.00 67.25 86 TYR A N 1
ATOM 675 C CA . TYR A 1 86 ? 1.082 -3.274 -17.249 1.00 67.25 86 TYR A CA 1
ATOM 676 C C . TYR A 1 86 ? -0.237 -3.934 -16.795 1.00 67.25 86 TYR A C 1
ATOM 678 O O . TYR A 1 86 ? -1.103 -4.198 -17.629 1.00 67.25 86 TYR A O 1
ATOM 686 N N . SER A 1 87 ? -0.390 -4.269 -15.510 1.00 72.94 87 SER A N 1
ATOM 687 C CA . SER A 1 87 ? -1.521 -5.053 -14.983 1.00 72.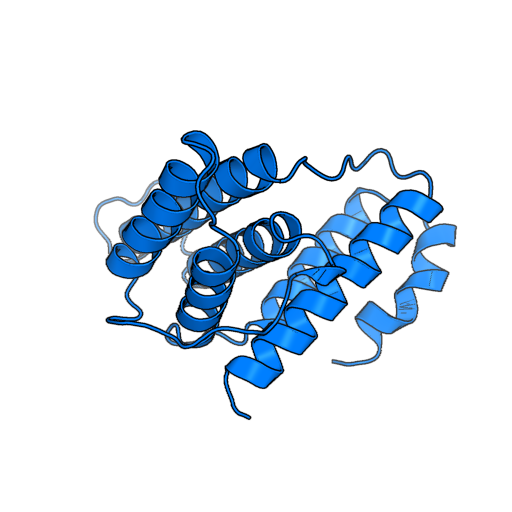94 87 SER A CA 1
ATOM 688 C C . SER A 1 87 ? -2.501 -4.247 -14.126 1.00 72.94 87 SER A C 1
ATOM 690 O O . SER A 1 87 ? -3.479 -4.813 -13.633 1.00 72.94 87 SER A O 1
ATOM 692 N N . PHE A 1 88 ? -2.265 -2.949 -13.916 1.00 76.31 88 PHE A N 1
ATOM 693 C CA . PHE A 1 88 ? -3.098 -2.143 -13.027 1.00 76.31 88 PHE A CA 1
ATOM 694 C C . PHE A 1 88 ? -4.307 -1.524 -13.748 1.00 76.31 88 PHE A C 1
ATOM 696 O O . PHE A 1 88 ? -4.170 -0.645 -14.594 1.00 76.31 88 PHE A O 1
ATOM 703 N N . SER A 1 89 ? -5.521 -1.939 -13.374 1.00 75.62 89 SER A N 1
ATOM 704 C CA . SER A 1 89 ? -6.782 -1.384 -13.902 1.00 75.62 89 SER A CA 1
ATOM 705 C C . SER A 1 89 ? -7.555 -0.518 -12.899 1.00 75.62 89 SER A C 1
ATOM 707 O O . SER A 1 89 ? -8.626 -0.002 -13.225 1.00 75.62 89 SER A O 1
ATOM 709 N N . GLY A 1 90 ? -7.037 -0.358 -11.678 1.00 65.25 90 GLY A N 1
ATOM 710 C CA . GLY A 1 90 ? -7.834 0.070 -10.529 1.00 65.25 90 GLY A CA 1
ATOM 711 C C . GLY A 1 90 ? -8.642 -1.080 -9.923 1.00 65.25 90 GLY A C 1
ATOM 712 O O . GLY A 1 90 ? -8.615 -2.211 -10.419 1.00 65.25 90 GLY A O 1
ATOM 713 N N . GLY A 1 91 ? -9.354 -0.782 -8.840 1.00 66.00 91 GLY A N 1
ATOM 714 C CA . GLY A 1 91 ? -10.236 -1.715 -8.143 1.00 66.00 91 GLY A CA 1
ATOM 715 C C . GLY A 1 91 ? -11.520 -1.033 -7.679 1.00 66.00 91 GLY A C 1
ATOM 716 O O . GLY A 1 91 ? -11.683 0.180 -7.810 1.00 66.00 91 GLY A O 1
ATOM 717 N N . GLU A 1 92 ? -12.431 -1.829 -7.135 1.00 71.50 92 GLU A N 1
ATOM 718 C CA . GLU A 1 92 ? -13.551 -1.338 -6.336 1.00 71.50 92 GLU A CA 1
ATOM 719 C C . GLU A 1 92 ? -13.293 -1.721 -4.882 1.00 71.50 92 GLU A C 1
ATOM 721 O O . GLU A 1 92 ? -12.791 -2.814 -4.596 1.00 71.50 92 GLU A O 1
ATOM 726 N N . ALA A 1 93 ? -13.614 -0.823 -3.955 1.00 64.31 93 ALA A N 1
ATOM 727 C CA . ALA A 1 93 ? -13.542 -1.155 -2.546 1.00 64.31 93 ALA A CA 1
ATOM 728 C C . ALA A 1 93 ? -14.682 -2.134 -2.212 1.00 64.31 93 ALA A C 1
ATOM 730 O O . ALA A 1 93 ? -15.856 -1.832 -2.428 1.00 64.31 93 ALA A O 1
ATOM 731 N N . TYR A 1 94 ? -14.346 -3.315 -1.687 1.00 62.56 94 TYR A N 1
ATOM 732 C CA . TYR A 1 94 ? -15.333 -4.290 -1.222 1.00 62.56 94 TYR A CA 1
ATOM 733 C C . TYR A 1 94 ? -15.354 -4.332 0.308 1.00 62.56 94 TYR A C 1
ATOM 735 O O . TYR A 1 94 ? -14.332 -4.594 0.939 1.00 62.56 94 TYR A O 1
ATOM 743 N N . GLY A 1 95 ? -16.539 -4.164 0.900 1.00 60.44 95 GLY A N 1
ATOM 744 C CA . GLY A 1 95 ? -16.777 -4.446 2.318 1.00 60.44 95 GLY A CA 1
ATOM 745 C C . GLY A 1 95 ? -16.474 -3.294 3.280 1.00 60.44 95 GLY A C 1
ATOM 746 O O . GLY A 1 95 ? -16.574 -2.125 2.928 1.00 60.44 95 GLY A O 1
ATOM 747 N N . GLN A 1 96 ? -16.193 -3.647 4.538 1.00 61.84 96 GLN A N 1
ATOM 748 C CA . GLN A 1 96 ? -15.950 -2.701 5.630 1.00 61.84 96 GLN A CA 1
ATOM 749 C C . GLN A 1 96 ? -14.500 -2.194 5.602 1.00 61.84 96 GLN A C 1
ATOM 751 O O . GLN A 1 96 ? -13.569 -2.993 5.677 1.00 61.84 96 GLN A O 1
ATOM 756 N N . HIS A 1 97 ? -14.310 -0.871 5.563 1.00 83.50 97 HIS A N 1
ATOM 757 C CA . HIS A 1 97 ? -13.005 -0.186 5.615 1.00 83.50 97 HIS A CA 1
ATOM 758 C C . HIS A 1 97 ? -12.444 -0.111 7.045 1.00 83.50 97 HIS A C 1
ATOM 760 O O . HIS A 1 97 ? -11.970 0.925 7.499 1.00 83.50 97 HIS A O 1
ATOM 766 N N . THR A 1 98 ? -12.565 -1.200 7.803 1.00 93.56 98 THR A N 1
ATOM 767 C CA . THR A 1 98 ? -11.997 -1.318 9.150 1.00 93.56 98 THR A CA 1
ATOM 768 C C . THR A 1 98 ? -10.605 -1.933 9.074 1.00 93.56 98 THR A C 1
ATOM 770 O O . THR A 1 98 ? -10.286 -2.640 8.118 1.00 93.56 98 THR A O 1
ATOM 773 N N . LEU A 1 99 ? -9.779 -1.732 10.105 1.00 94.25 99 LEU A N 1
ATOM 774 C CA . LEU A 1 99 ? -8.459 -2.371 10.167 1.00 94.25 99 LEU A CA 1
ATOM 775 C C . LEU A 1 99 ? -8.546 -3.902 10.127 1.00 94.25 99 LEU A C 1
ATOM 777 O O . LEU A 1 99 ? -7.748 -4.531 9.441 1.00 94.25 99 LEU A O 1
ATOM 781 N N . ASP A 1 100 ? -9.539 -4.508 10.786 1.00 95.62 100 ASP A N 1
ATOM 782 C CA . ASP A 1 100 ? -9.767 -5.958 10.708 1.00 95.62 100 ASP A CA 1
ATOM 783 C C . ASP A 1 100 ? -10.061 -6.412 9.267 1.00 95.62 100 ASP A C 1
ATOM 785 O O . ASP A 1 100 ? -9.530 -7.423 8.799 1.00 95.62 100 ASP A O 1
ATOM 789 N N . GLY A 1 101 ? -10.881 -5.639 8.544 1.00 94.69 101 GLY A N 1
ATOM 790 C CA . GLY A 1 101 ? -11.194 -5.881 7.137 1.00 94.69 101 GLY A CA 1
ATOM 791 C C . GLY A 1 101 ? -9.962 -5.763 6.242 1.00 94.69 101 GLY A C 1
ATOM 792 O O . GLY A 1 101 ? -9.740 -6.621 5.387 1.00 94.69 101 GLY A O 1
ATOM 793 N N . LEU A 1 102 ? -9.124 -4.750 6.480 1.00 95.88 102 LEU A N 1
ATOM 794 C CA . LEU A 1 102 ? -7.866 -4.548 5.762 1.00 95.88 102 LEU A CA 1
ATOM 795 C C . LEU A 1 102 ? -6.868 -5.683 6.019 1.00 95.88 102 LEU A C 1
ATOM 797 O O . LEU A 1 102 ? -6.310 -6.211 5.057 1.00 95.88 102 LEU A O 1
ATOM 801 N N . ILE A 1 103 ? -6.698 -6.126 7.271 1.00 97.00 103 ILE A N 1
ATOM 802 C CA . ILE A 1 103 ? -5.863 -7.295 7.602 1.00 97.00 103 ILE A CA 1
ATOM 803 C C . ILE A 1 103 ? -6.336 -8.520 6.829 1.00 97.00 103 ILE A C 1
ATOM 805 O O . ILE A 1 103 ? -5.535 -9.189 6.172 1.00 97.00 103 ILE A O 1
ATOM 809 N N . TYR A 1 104 ? -7.634 -8.824 6.902 1.00 95.56 104 TYR A N 1
ATOM 810 C CA . TYR A 1 104 ? -8.200 -9.982 6.219 1.00 95.56 104 TYR A CA 1
ATOM 811 C C . TYR A 1 104 ? -7.959 -9.909 4.710 1.00 95.56 104 TYR A C 1
ATOM 813 O O . TYR A 1 104 ? -7.534 -10.891 4.095 1.00 95.56 104 TYR A O 1
ATOM 821 N N . LEU A 1 105 ? -8.199 -8.741 4.113 1.00 94.94 105 LEU A N 1
ATOM 822 C CA . LEU A 1 105 ? -8.051 -8.537 2.683 1.00 94.94 105 LEU A CA 1
ATOM 823 C C . LEU A 1 105 ? -6.595 -8.710 2.240 1.00 94.94 105 LEU A C 1
ATOM 825 O O . LEU A 1 105 ? -6.343 -9.503 1.334 1.00 94.94 105 LEU A O 1
ATOM 829 N N . VAL A 1 106 ? -5.638 -8.059 2.906 1.00 97.25 106 VAL A N 1
ATOM 830 C CA . VAL A 1 106 ? -4.202 -8.187 2.597 1.00 97.25 106 VAL A CA 1
ATOM 831 C C . VAL A 1 106 ? -3.722 -9.630 2.785 1.00 97.25 106 VAL A C 1
ATOM 833 O O . VAL A 1 106 ? -3.028 -10.163 1.916 1.00 97.25 106 VAL A O 1
ATOM 836 N N . ALA A 1 107 ? -4.161 -10.319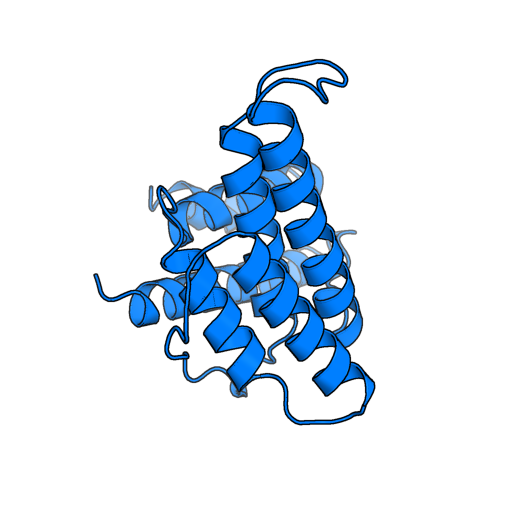 3.844 1.00 97.75 107 ALA A N 1
ATOM 837 C CA . ALA A 1 107 ? -3.856 -11.735 4.045 1.00 97.75 107 ALA A CA 1
ATOM 838 C C . ALA A 1 107 ? -4.400 -12.614 2.902 1.00 97.75 107 ALA A C 1
ATOM 840 O O . ALA A 1 107 ? -3.699 -13.508 2.421 1.00 97.75 107 ALA A O 1
ATOM 841 N N . CYS A 1 108 ? -5.611 -12.335 2.408 1.00 96.38 108 CYS A N 1
ATOM 842 C CA . CYS A 1 108 ? -6.175 -13.031 1.251 1.00 96.38 108 CYS A CA 1
ATOM 843 C C . CYS A 1 108 ? -5.385 -12.765 -0.036 1.00 96.38 108 CYS A C 1
ATOM 845 O O . CYS A 1 108 ? -5.213 -13.688 -0.837 1.00 96.38 108 CYS A O 1
ATOM 847 N N . VAL A 1 109 ? -4.915 -11.531 -0.258 1.00 96.94 109 VAL A N 1
ATOM 848 C CA . VAL A 1 109 ? -4.057 -11.189 -1.407 1.00 96.94 109 VAL A CA 1
ATOM 849 C C . VAL A 1 109 ? -2.777 -12.020 -1.354 1.00 96.94 109 VAL A C 1
ATOM 851 O O . VAL A 1 109 ? -2.475 -12.732 -2.314 1.00 96.94 109 VAL A O 1
ATOM 854 N N . LEU A 1 110 ? -2.075 -11.992 -0.216 1.00 98.44 110 LEU A N 1
ATOM 855 C CA . LEU A 1 110 ? -0.835 -12.737 -0.010 1.00 98.44 110 LEU A CA 1
ATOM 856 C C . LEU A 1 110 ? -1.043 -14.243 -0.202 1.00 98.44 110 LEU A C 1
ATOM 858 O O . LEU A 1 110 ? -0.280 -14.876 -0.928 1.00 98.44 110 LEU A O 1
ATOM 862 N N . GLN A 1 111 ? -2.087 -14.820 0.398 1.00 98.19 111 GLN A N 1
ATOM 863 C CA . GLN A 1 111 ? -2.384 -16.245 0.248 1.00 98.19 111 GLN A CA 1
ATOM 864 C C . GLN A 1 111 ? -2.672 -16.613 -1.212 1.00 98.19 111 GLN A C 1
ATOM 866 O O . GLN A 1 111 ? -2.168 -17.623 -1.700 1.00 98.19 111 GLN A O 1
ATOM 871 N N . THR A 1 112 ? -3.452 -15.791 -1.918 1.00 97.00 112 THR A N 1
ATOM 872 C CA . THR A 1 112 ? -3.769 -16.019 -3.336 1.00 97.00 112 THR A CA 1
ATOM 873 C C . THR A 1 112 ? -2.495 -16.029 -4.177 1.00 97.00 112 THR A C 1
ATOM 875 O O . THR A 1 112 ? -2.286 -16.962 -4.951 1.00 97.00 112 THR A O 1
ATOM 878 N N . ALA A 1 113 ? -1.617 -15.042 -3.982 1.00 97.25 113 ALA A N 1
ATOM 879 C CA . ALA A 1 113 ? -0.343 -14.952 -4.689 1.00 97.25 113 ALA A CA 1
ATOM 880 C C . ALA A 1 113 ? 0.595 -16.123 -4.357 1.00 97.25 113 ALA A C 1
ATOM 882 O O . ALA A 1 113 ? 1.182 -16.719 -5.257 1.00 97.25 113 ALA A O 1
ATOM 883 N N . ALA A 1 114 ? 0.696 -16.502 -3.079 1.00 97.69 114 ALA A N 1
ATOM 884 C CA . ALA A 1 114 ? 1.543 -17.604 -2.622 1.00 97.69 114 ALA A CA 1
ATOM 885 C C . ALA A 1 114 ? 1.126 -18.967 -3.205 1.00 97.69 114 ALA A C 1
ATOM 887 O O . ALA A 1 114 ? 1.962 -19.854 -3.357 1.00 97.69 114 ALA A O 1
ATOM 888 N N . LEU A 1 115 ? -0.153 -19.126 -3.553 1.00 97.62 115 LEU A N 1
ATOM 889 C CA . LEU A 1 115 ? -0.688 -20.310 -4.229 1.00 97.62 115 LEU A CA 1
ATOM 890 C C . LEU A 1 115 ? -0.627 -20.215 -5.766 1.00 97.62 115 LEU A C 1
ATOM 892 O O . LEU A 1 115 ? -1.134 -21.102 -6.450 1.00 97.62 115 LEU A O 1
ATOM 896 N N . GLY A 1 116 ? -0.029 -19.155 -6.320 1.00 95.81 116 GLY A N 1
ATOM 897 C CA . GLY A 1 116 ? 0.075 -18.926 -7.765 1.00 95.81 116 GLY A CA 1
ATOM 898 C C . GLY A 1 116 ? -1.220 -18.442 -8.427 1.00 95.81 116 GLY A C 1
ATOM 899 O O . GLY A 1 116 ? -1.346 -18.510 -9.648 1.00 95.81 116 GLY A O 1
ATOM 900 N N . GLY A 1 117 ? -2.199 -17.981 -7.645 1.00 95.19 117 GLY A N 1
ATOM 901 C CA . GLY A 1 117 ? -3.459 -17.442 -8.152 1.00 95.19 117 GLY A CA 1
ATOM 902 C C . GLY A 1 117 ? -3.356 -15.977 -8.607 1.00 95.19 117 GLY A C 1
ATOM 903 O O . GLY A 1 117 ? -2.437 -15.258 -8.206 1.00 95.19 117 GLY A O 1
ATOM 904 N N . PRO A 1 118 ? -4.326 -15.490 -9.405 1.00 93.44 118 PRO A N 1
ATOM 905 C CA . PRO A 1 118 ? -4.389 -14.086 -9.805 1.00 93.44 118 PRO A CA 1
ATOM 906 C C . PRO A 1 118 ? -4.758 -13.205 -8.604 1.00 93.44 118 PRO A C 1
ATOM 908 O O . PRO A 1 118 ? -5.856 -13.307 -8.052 1.00 93.44 118 PRO A O 1
ATOM 911 N N . PHE A 1 119 ? -3.842 -12.329 -8.192 1.00 94.62 119 PHE A N 1
ATOM 912 C CA . PHE A 1 119 ? -3.981 -11.509 -6.983 1.00 94.62 119 PHE A CA 1
ATOM 913 C C . PHE A 1 119 ? -4.095 -10.005 -7.269 1.00 94.62 119 PHE A C 1
ATOM 915 O O . PHE A 1 119 ? -4.529 -9.261 -6.396 1.00 94.62 119 PHE A O 1
ATOM 922 N N . GLN A 1 120 ? -3.751 -9.552 -8.478 1.00 93.88 120 GLN A N 1
ATOM 923 C CA . GLN A 1 120 ? -3.587 -8.136 -8.832 1.00 93.88 120 GLN A CA 1
ATOM 924 C C . GLN A 1 120 ? -4.861 -7.325 -8.576 1.00 93.88 120 GLN A C 1
ATOM 926 O O . GLN A 1 120 ? -4.811 -6.266 -7.958 1.00 93.88 120 GLN A O 1
ATOM 931 N N . PHE A 1 121 ? -6.019 -7.864 -8.966 1.00 90.88 121 PHE A N 1
ATOM 932 C CA . PHE A 1 121 ? -7.313 -7.232 -8.700 1.00 90.88 121 PHE A CA 1
ATOM 933 C C . PHE A 1 121 ? -7.593 -7.091 -7.198 1.00 90.88 121 PHE A C 1
ATOM 935 O O . PHE A 1 121 ? -8.089 -6.062 -6.749 1.00 90.88 121 PHE A O 1
ATOM 942 N N . ARG A 1 122 ? -7.241 -8.107 -6.399 1.00 92.44 122 ARG A N 1
ATOM 943 C CA . ARG A 1 122 ? -7.425 -8.073 -4.942 1.00 92.44 122 ARG A CA 1
ATOM 944 C C . ARG A 1 122 ? -6.462 -7.088 -4.282 1.00 92.44 122 ARG A C 1
ATOM 946 O O . ARG A 1 122 ? -6.857 -6.416 -3.339 1.00 92.44 122 ARG A O 1
ATOM 953 N N . ALA A 1 123 ? -5.233 -6.982 -4.786 1.00 95.25 123 ALA A N 1
ATOM 954 C CA . ALA A 1 123 ? -4.268 -5.987 -4.332 1.00 95.25 123 ALA A CA 1
ATOM 955 C C . ALA A 1 123 ? -4.759 -4.561 -4.636 1.00 95.25 123 ALA A C 1
ATOM 957 O O . ALA A 1 123 ? -4.744 -3.710 -3.752 1.00 95.25 123 ALA A O 1
ATOM 958 N N . ALA A 1 124 ? -5.296 -4.318 -5.837 1.00 92.81 124 ALA A N 1
ATOM 959 C CA . ALA A 1 124 ? -5.907 -3.037 -6.190 1.00 92.81 124 ALA A CA 1
ATOM 960 C C . ALA A 1 124 ? -7.136 -2.721 -5.317 1.00 92.81 124 ALA A C 1
ATOM 962 O O . ALA A 1 124 ? -7.264 -1.609 -4.815 1.00 92.81 124 ALA A O 1
ATOM 963 N N . ALA A 1 125 ? -8.004 -3.708 -5.068 1.00 91.56 125 ALA A N 1
ATOM 964 C CA . ALA A 1 125 ? -9.139 -3.557 -4.157 1.00 91.56 125 ALA A CA 1
ATOM 965 C C . ALA A 1 125 ? -8.694 -3.253 -2.715 1.00 91.56 125 ALA A C 1
ATOM 967 O O . ALA A 1 125 ? -9.335 -2.455 -2.034 1.00 91.56 125 ALA A O 1
ATOM 968 N N . ALA A 1 126 ? -7.581 -3.839 -2.258 1.00 94.69 126 ALA A N 1
ATOM 969 C CA . ALA A 1 126 ? -6.985 -3.520 -0.964 1.00 94.69 126 ALA A CA 1
ATOM 970 C C . ALA A 1 126 ? -6.509 -2.067 -0.902 1.00 94.69 126 ALA A C 1
ATOM 972 O O . ALA A 1 126 ? -6.810 -1.381 0.070 1.00 94.69 126 ALA A O 1
ATOM 973 N N . MET A 1 127 ? -5.867 -1.558 -1.957 1.00 95.75 127 MET A N 1
ATOM 974 C CA . MET A 1 127 ? -5.509 -0.138 -2.031 1.00 95.75 127 MET A CA 1
ATOM 975 C C . MET A 1 127 ? -6.744 0.774 -2.011 1.00 95.75 127 MET A C 1
ATOM 977 O O . MET A 1 127 ? -6.729 1.782 -1.315 1.00 95.75 127 MET A O 1
ATOM 981 N N . CYS A 1 128 ? -7.828 0.415 -2.708 1.00 93.44 128 CYS A N 1
ATOM 982 C CA . CYS A 1 128 ? -9.090 1.162 -2.637 1.00 93.44 128 CYS A CA 1
ATOM 983 C C . CYS A 1 128 ? -9.689 1.146 -1.226 1.00 93.44 128 CYS A C 1
ATOM 985 O O . CYS A 1 128 ? -10.169 2.169 -0.753 1.00 93.44 128 CYS A O 1
ATOM 987 N N . ALA A 1 129 ? -9.637 0.009 -0.530 1.00 93.88 129 ALA A N 1
ATOM 988 C CA . ALA A 1 129 ? -10.107 -0.079 0.847 1.00 93.88 129 ALA A CA 1
ATOM 989 C C . ALA A 1 129 ? -9.244 0.749 1.815 1.00 93.88 129 ALA A C 1
ATOM 991 O O . ALA A 1 129 ? -9.787 1.307 2.763 1.00 93.88 129 ALA A O 1
ATOM 992 N N . ILE A 1 130 ? -7.930 0.846 1.572 1.00 95.50 130 ILE A N 1
ATOM 993 C CA . ILE A 1 130 ? -7.035 1.738 2.320 1.00 95.50 130 ILE A CA 1
ATOM 994 C C . ILE A 1 130 ? -7.385 3.202 2.033 1.00 95.50 130 ILE A C 1
ATOM 996 O O . ILE A 1 130 ? -7.509 3.975 2.974 1.00 95.50 130 ILE A O 1
ATOM 1000 N N . ALA A 1 131 ? -7.582 3.582 0.766 1.00 94.56 131 ALA A N 1
ATOM 1001 C CA . ALA A 1 131 ? -7.974 4.944 0.390 1.00 94.56 131 ALA A CA 1
ATOM 1002 C C . ALA A 1 131 ? -9.281 5.382 1.072 1.00 94.56 131 ALA A C 1
ATOM 1004 O O . ALA A 1 131 ? -9.397 6.519 1.510 1.00 94.56 131 ALA A O 1
ATOM 1005 N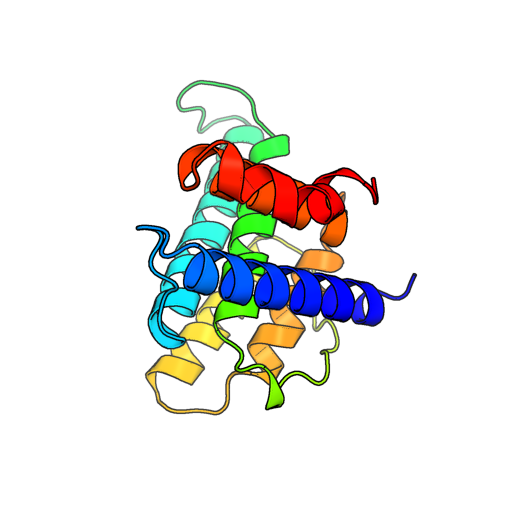 N . ALA A 1 132 ? -10.228 4.453 1.216 1.00 93.25 132 ALA A N 1
ATOM 1006 C CA . ALA A 1 132 ? -11.509 4.679 1.878 1.00 93.25 132 ALA A CA 1
ATOM 1007 C C . ALA A 1 132 ? -11.458 4.588 3.421 1.00 93.25 132 ALA A C 1
ATOM 1009 O O . ALA A 1 132 ? -12.500 4.695 4.074 1.00 93.25 132 ALA A O 1
ATOM 1010 N N . TYR A 1 133 ? -10.287 4.349 4.025 1.00 93.50 133 TYR A N 1
ATOM 1011 C CA . TYR A 1 133 ? -10.132 4.298 5.480 1.00 93.50 133 TYR A CA 1
ATOM 1012 C C . TYR A 1 133 ? -10.316 5.691 6.107 1.00 93.50 133 TYR A C 1
ATOM 1014 O O . TYR A 1 133 ? -9.878 6.698 5.552 1.00 93.50 133 TYR A O 1
ATOM 1022 N N . ASP A 1 134 ? -10.951 5.762 7.281 1.00 91.69 134 ASP A N 1
ATOM 1023 C CA . ASP A 1 134 ? -11.275 7.042 7.923 1.00 91.69 134 ASP A CA 1
ATOM 1024 C C . ASP A 1 134 ? -10.019 7.888 8.204 1.00 91.69 134 ASP A C 1
ATOM 1026 O O . ASP A 1 134 ? -9.040 7.419 8.789 1.00 91.69 134 ASP A O 1
ATOM 1030 N N . GLY A 1 135 ? -10.053 9.148 7.764 1.00 91.44 135 GLY A N 1
ATOM 1031 C CA . GLY A 1 135 ? -8.934 10.088 7.857 1.00 91.44 135 GLY A CA 1
ATOM 1032 C C . GLY A 1 135 ? -7.801 9.879 6.843 1.00 91.44 135 GLY A C 1
ATOM 1033 O O . GLY A 1 135 ? -6.851 10.664 6.853 1.00 91.44 135 GLY A O 1
ATOM 1034 N N . MET A 1 136 ? -7.879 8.876 5.964 1.00 94.00 136 MET A N 1
ATOM 1035 C CA . MET A 1 136 ? -6.838 8.617 4.971 1.00 94.00 136 MET A CA 1
ATOM 1036 C C . MET A 1 136 ? -6.865 9.647 3.833 1.00 94.00 136 MET A C 1
ATOM 1038 O O . MET A 1 136 ? -7.894 9.895 3.213 1.00 94.00 136 MET A O 1
ATOM 1042 N N . ALA A 1 137 ? -5.697 10.218 3.536 1.00 94.25 137 ALA A N 1
ATOM 1043 C CA . ALA A 1 137 ? -5.426 10.981 2.319 1.00 94.25 137 ALA A CA 1
ATOM 1044 C C . ALA A 1 137 ? -4.310 10.256 1.561 1.00 94.25 137 ALA A C 1
ATOM 1046 O O . ALA A 1 137 ? -3.142 10.644 1.637 1.00 94.25 137 ALA A O 1
ATOM 1047 N N . LEU A 1 138 ? -4.664 9.139 0.921 1.00 94.56 138 LEU A N 1
ATOM 1048 C CA . LEU A 1 138 ? -3.726 8.103 0.489 1.00 94.56 138 LEU A CA 1
ATOM 1049 C C . LEU A 1 138 ? -2.568 8.664 -0.337 1.00 94.56 138 LEU A C 1
ATOM 1051 O O . LEU A 1 138 ? -1.413 8.334 -0.071 1.00 94.56 138 LEU A O 1
ATOM 1055 N N . GLU A 1 139 ? -2.853 9.507 -1.329 1.00 94.00 139 GLU A N 1
ATOM 1056 C CA . GLU A 1 139 ? -1.803 10.059 -2.189 1.00 94.00 139 GLU A CA 1
ATOM 1057 C C . GLU A 1 139 ? -0.800 10.908 -1.396 1.00 94.00 139 GLU A C 1
ATOM 1059 O O . GLU A 1 139 ? 0.408 10.764 -1.589 1.00 94.00 139 GLU A O 1
ATOM 1064 N N . ARG A 1 140 ? -1.290 11.747 -0.474 1.00 93.50 140 ARG A N 1
ATOM 1065 C CA . ARG A 1 140 ? -0.447 12.592 0.382 1.00 93.50 140 ARG A CA 1
ATOM 1066 C C . ARG A 1 140 ? 0.404 11.743 1.321 1.00 93.50 140 ARG A C 1
ATOM 1068 O O . ARG A 1 140 ? 1.616 11.924 1.361 1.00 93.50 140 ARG A O 1
ATOM 1075 N N . GLU A 1 141 ? -0.216 10.806 2.038 1.00 95.38 141 GLU A N 1
ATOM 1076 C CA . GLU A 1 141 ? 0.498 9.961 3.001 1.00 95.38 141 GLU A CA 1
ATOM 1077 C C . GLU A 1 141 ? 1.580 9.130 2.297 1.00 95.38 141 GLU A C 1
ATOM 1079 O O . GLU A 1 141 ? 2.729 9.107 2.734 1.00 95.38 141 GLU A O 1
ATOM 1084 N N . VAL A 1 142 ? 1.263 8.518 1.148 1.00 96.19 142 VAL A N 1
ATOM 1085 C CA . VAL A 1 142 ? 2.249 7.773 0.349 1.00 96.19 142 VAL A CA 1
ATOM 1086 C C . VAL A 1 142 ? 3.380 8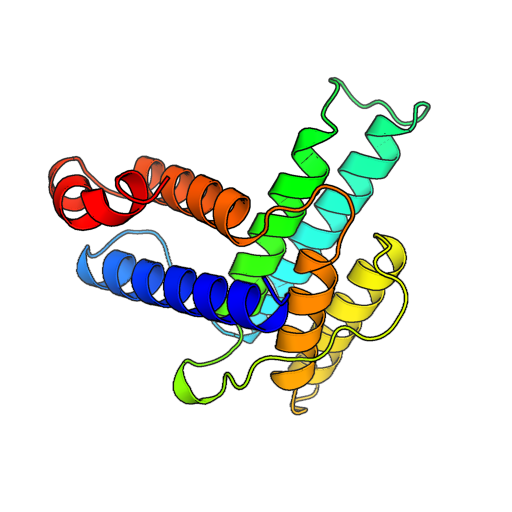.682 -0.124 1.00 96.19 142 VAL A C 1
ATOM 1088 O O . VAL A 1 142 ? 4.546 8.313 0.008 1.00 96.19 142 VAL A O 1
ATOM 1091 N N . ARG A 1 143 ? 3.077 9.881 -0.631 1.00 94.38 143 ARG A N 1
ATOM 1092 C CA . ARG A 1 143 ? 4.100 10.846 -1.060 1.00 94.38 143 ARG A CA 1
ATOM 1093 C C . ARG A 1 143 ? 5.063 11.183 0.079 1.00 94.38 143 ARG A C 1
ATOM 1095 O O . ARG A 1 143 ? 6.276 11.097 -0.113 1.00 94.38 143 ARG A O 1
ATOM 1102 N N . ASP A 1 144 ? 4.545 11.468 1.270 1.00 93.00 144 ASP A N 1
ATOM 1103 C CA . ASP A 1 144 ? 5.360 11.765 2.451 1.00 93.00 144 ASP A CA 1
ATOM 1104 C C . ASP A 1 144 ? 6.266 10.587 2.839 1.00 93.00 144 ASP A C 1
ATOM 1106 O O . ASP A 1 144 ? 7.437 10.781 3.190 1.00 93.00 144 ASP A O 1
ATOM 1110 N N . ARG A 1 145 ? 5.763 9.349 2.748 1.00 94.12 145 ARG A N 1
ATOM 1111 C CA . ARG A 1 145 ? 6.565 8.138 2.987 1.00 94.12 145 ARG A CA 1
ATOM 1112 C C . ARG A 1 145 ? 7.678 7.981 1.957 1.00 94.12 145 ARG A C 1
ATOM 1114 O O . ARG A 1 145 ? 8.832 7.781 2.345 1.00 94.12 145 ARG A O 1
ATOM 1121 N N . LEU A 1 146 ? 7.372 8.143 0.670 1.00 93.31 146 LEU A N 1
ATOM 1122 C CA . LEU A 1 146 ? 8.355 8.042 -0.413 1.00 93.31 146 LEU A CA 1
ATOM 1123 C C . LEU A 1 146 ? 9.459 9.101 -0.281 1.00 93.31 146 LEU A C 1
ATOM 1125 O O . LEU A 1 146 ? 10.637 8.767 -0.401 1.00 93.31 146 LEU A O 1
ATOM 1129 N N . VAL A 1 147 ? 9.116 10.343 0.078 1.00 90.31 147 VAL A N 1
ATOM 1130 C CA . VAL A 1 147 ? 10.104 11.401 0.366 1.00 90.31 147 VAL A CA 1
ATOM 1131 C C . VAL A 1 147 ? 11.028 10.996 1.520 1.00 90.31 147 VAL A C 1
ATOM 1133 O O . VAL A 1 147 ? 12.245 11.166 1.436 1.00 90.31 147 VAL A O 1
ATOM 1136 N N . ARG A 1 148 ? 10.497 10.406 2.598 1.00 90.06 148 ARG A N 1
ATOM 1137 C CA . ARG A 1 148 ? 11.325 9.931 3.723 1.00 90.06 148 ARG A CA 1
ATOM 1138 C C . ARG A 1 148 ? 12.217 8.748 3.352 1.00 90.06 148 ARG A C 1
ATOM 1140 O O . ARG A 1 148 ? 13.283 8.599 3.950 1.00 90.06 148 ARG A O 1
ATOM 1147 N N . ILE A 1 149 ? 11.781 7.871 2.448 1.00 90.25 149 ILE A N 1
ATOM 1148 C CA . ILE A 1 149 ? 12.608 6.770 1.930 1.00 90.25 149 ILE A CA 1
ATOM 1149 C C . ILE A 1 149 ? 13.736 7.358 1.083 1.00 90.25 149 ILE A C 1
ATOM 1151 O O . ILE A 1 149 ? 14.901 7.096 1.366 1.00 90.25 149 ILE A O 1
ATOM 1155 N N . MET A 1 150 ? 13.408 8.233 0.133 1.00 85.94 150 MET A N 1
ATOM 1156 C CA . MET A 1 150 ? 14.380 8.940 -0.701 1.00 85.94 150 MET A CA 1
ATOM 1157 C C . MET A 1 150 ? 15.482 9.591 0.138 1.00 85.94 150 MET A C 1
ATOM 1159 O O . MET A 1 150 ? 16.654 9.264 -0.014 1.00 85.94 150 MET A O 1
ATOM 1163 N N . LEU A 1 151 ? 15.112 10.463 1.083 1.00 85.19 151 LEU A N 1
ATOM 1164 C CA . LEU A 1 151 ? 16.077 11.206 1.899 1.00 85.19 151 LEU A CA 1
ATOM 1165 C C . LEU A 1 151 ? 17.036 10.294 2.681 1.00 85.19 151 LEU A C 1
ATOM 1167 O O . LEU A 1 151 ? 18.141 10.717 3.016 1.00 85.19 151 LEU A O 1
ATOM 1171 N N . ARG A 1 152 ? 16.627 9.054 2.973 1.00 87.38 152 ARG A N 1
ATOM 1172 C CA . ARG A 1 152 ? 17.454 8.053 3.658 1.00 87.38 152 ARG A CA 1
ATOM 1173 C C . ARG A 1 152 ? 18.353 7.249 2.719 1.00 87.38 152 ARG A C 1
ATOM 1175 O O . ARG A 1 152 ? 19.349 6.707 3.191 1.00 87.38 152 ARG A O 1
ATOM 1182 N N . HIS A 1 153 ? 18.013 7.154 1.436 1.00 84.88 153 HIS A N 1
ATOM 1183 C CA . HIS A 1 153 ? 18.615 6.195 0.507 1.00 84.88 153 HIS A CA 1
ATOM 1184 C C . HIS A 1 153 ? 19.226 6.816 -0.758 1.00 84.88 153 HIS A C 1
ATOM 1186 O O . HIS A 1 153 ? 19.748 6.071 -1.588 1.00 84.88 153 HIS A O 1
ATOM 1192 N N . THR A 1 154 ? 19.206 8.143 -0.899 1.00 79.31 154 THR A N 1
ATOM 1193 C CA . THR A 1 154 ? 19.829 8.864 -2.020 1.00 79.31 154 THR A CA 1
ATOM 1194 C C . THR A 1 154 ? 20.734 10.009 -1.548 1.00 79.31 154 THR A C 1
ATOM 1196 O O . THR A 1 154 ? 20.571 10.544 -0.437 1.00 79.31 154 THR A O 1
ATOM 1199 N N . ASN A 1 155 ? 21.719 10.367 -2.380 1.00 78.75 155 ASN A N 1
ATOM 1200 C CA . ASN A 1 155 ? 22.641 11.480 -2.122 1.00 78.75 155 ASN A CA 1
ATOM 1201 C C . ASN A 1 155 ? 21.991 12.839 -2.485 1.00 78.75 155 ASN A C 1
ATOM 1203 O O . ASN A 1 155 ? 20.829 12.887 -2.876 1.00 78.75 155 ASN A O 1
ATOM 1207 N N . GLU A 1 156 ? 22.689 13.962 -2.286 1.00 74.50 156 GLU A N 1
ATOM 1208 C CA . GLU A 1 156 ? 22.125 15.291 -2.588 1.00 74.50 156 GLU A CA 1
ATOM 1209 C C . GLU A 1 156 ? 21.904 15.552 -4.083 1.00 74.50 156 GLU A C 1
ATOM 1211 O O . GLU A 1 156 ? 20.932 16.227 -4.425 1.00 74.50 156 GLU A O 1
ATOM 1216 N N . ASP A 1 157 ? 22.739 14.987 -4.955 1.00 71.69 157 ASP A N 1
ATOM 1217 C CA . ASP A 1 157 ? 22.637 15.160 -6.406 1.00 71.69 157 ASP A CA 1
ATOM 1218 C C . ASP A 1 157 ? 21.386 14.444 -6.949 1.00 71.69 157 ASP A C 1
ATOM 1220 O O . ASP A 1 157 ? 20.593 15.044 -7.673 1.00 71.69 157 ASP A O 1
ATOM 1224 N N . ASP A 1 158 ? 21.116 13.222 -6.479 1.00 70.50 158 ASP A N 1
ATOM 1225 C CA . ASP A 1 158 ? 19.925 12.435 -6.838 1.00 70.50 158 ASP A CA 1
ATOM 1226 C C . ASP A 1 158 ? 18.612 13.093 -6.359 1.00 70.50 158 ASP A C 1
ATOM 1228 O O . ASP A 1 158 ? 17.528 12.840 -6.889 1.00 70.50 158 ASP A O 1
ATOM 1232 N N . ARG A 1 159 ? 18.669 13.939 -5.318 1.00 72.94 159 ARG A N 1
ATOM 1233 C CA . ARG A 1 159 ? 17.482 14.634 -4.779 1.00 72.94 159 ARG A CA 1
ATOM 1234 C C . ARG A 1 159 ? 16.996 15.752 -5.695 1.00 72.94 159 ARG A C 1
ATOM 1236 O O . ARG A 1 159 ? 15.817 16.103 -5.620 1.00 72.94 159 ARG A O 1
ATOM 1243 N N . ALA A 1 160 ? 17.860 16.307 -6.546 1.00 72.56 160 ALA A N 1
ATOM 1244 C CA . ALA A 1 160 ? 17.479 17.356 -7.491 1.00 72.56 160 ALA A CA 1
ATOM 1245 C C . ALA A 1 160 ? 16.476 16.836 -8.536 1.00 72.56 160 ALA A C 1
ATOM 1247 O O . ALA A 1 160 ? 15.479 17.506 -8.818 1.00 72.56 160 ALA A O 1
ATOM 1248 N N . ASP A 1 161 ? 16.665 15.603 -9.012 1.00 67.50 161 ASP A N 1
ATOM 1249 C CA . ASP A 1 161 ? 15.772 14.935 -9.972 1.00 67.50 161 ASP A CA 1
ATOM 1250 C C . ASP A 1 161 ? 14.406 14.563 -9.369 1.00 67.50 161 ASP A C 1
ATOM 1252 O O . ASP A 1 161 ? 13.441 14.260 -10.076 1.00 67.50 161 ASP A O 1
ATOM 1256 N N . LEU A 1 162 ? 14.291 14.653 -8.043 1.00 66.50 162 LEU A N 1
ATOM 1257 C CA . LEU A 1 162 ? 13.106 14.303 -7.268 1.00 66.50 162 LEU A CA 1
ATOM 1258 C C . LEU A 1 162 ? 12.379 15.527 -6.702 1.00 66.50 162 LEU A C 1
ATOM 1260 O O . LEU A 1 162 ? 11.396 15.377 -5.976 1.00 66.50 162 LEU A O 1
ATOM 1264 N N . ALA A 1 163 ? 12.775 16.742 -7.095 1.00 70.88 163 ALA A N 1
ATOM 1265 C CA . ALA A 1 163 ? 12.097 17.979 -6.702 1.00 70.88 163 ALA A CA 1
ATOM 1266 C C . ALA A 1 163 ? 10.591 17.970 -7.036 1.00 70.88 163 ALA A C 1
ATOM 1268 O O . ALA A 1 163 ? 9.801 18.601 -6.338 1.00 70.88 163 ALA A O 1
ATOM 1269 N N . TRP A 1 164 ? 10.167 17.204 -8.049 1.00 76.12 164 TRP A N 1
ATOM 1270 C CA . TRP A 1 164 ? 8.754 17.030 -8.395 1.00 76.12 164 TRP A CA 1
ATOM 1271 C C . TRP A 1 164 ? 7.940 16.308 -7.305 1.00 76.12 164 TRP A C 1
ATOM 1273 O O . TRP A 1 164 ? 6.755 16.600 -7.152 1.00 76.12 164 TRP A O 1
ATOM 1283 N N . LEU A 1 165 ? 8.553 15.420 -6.506 1.00 71.81 165 LEU A N 1
ATOM 1284 C CA . LEU A 1 165 ? 7.885 14.810 -5.348 1.00 71.81 165 LEU A CA 1
ATOM 1285 C C . LEU A 1 165 ? 7.529 15.868 -4.300 1.00 71.81 165 LEU A C 1
ATOM 1287 O O . LEU A 1 165 ? 6.505 15.731 -3.637 1.00 71.81 165 LEU A O 1
ATOM 1291 N N . LEU A 1 166 ? 8.345 16.922 -4.196 1.00 66.25 166 LEU A N 1
ATOM 1292 C CA . LEU A 1 166 ? 8.186 18.034 -3.256 1.00 66.25 166 LEU A CA 1
ATOM 1293 C C . LEU A 1 166 ? 7.320 19.184 -3.810 1.00 66.25 166 LEU A C 1
ATOM 1295 O O . LEU A 1 166 ? 6.836 19.997 -3.030 1.00 66.25 166 LEU A O 1
ATOM 1299 N N . ALA A 1 167 ? 7.143 19.280 -5.132 1.00 63.81 167 ALA A N 1
ATOM 1300 C CA . ALA A 1 167 ? 6.544 20.443 -5.799 1.00 63.81 167 ALA A CA 1
ATOM 1301 C C . ALA A 1 167 ? 5.015 20.378 -6.003 1.00 63.81 167 ALA A C 1
ATOM 1303 O O . ALA A 1 167 ? 4.427 21.375 -6.413 1.00 63.81 167 ALA A O 1
ATOM 1304 N N . GLU A 1 168 ? 4.368 19.239 -5.737 1.00 58.56 168 GLU A N 1
ATOM 1305 C CA . GLU A 1 168 ? 2.924 19.025 -5.979 1.00 58.56 168 GLU A CA 1
ATOM 1306 C C . GLU A 1 168 ? 2.084 18.895 -4.686 1.00 58.56 168 GLU A C 1
ATOM 1308 O O . GLU A 1 168 ? 1.047 18.234 -4.693 1.00 58.56 168 GLU A O 1
ATOM 1313 N N . GLY A 1 169 ? 2.543 19.480 -3.574 1.00 50.94 169 GLY A N 1
ATOM 1314 C CA . GLY A 1 169 ? 1.837 19.481 -2.280 1.00 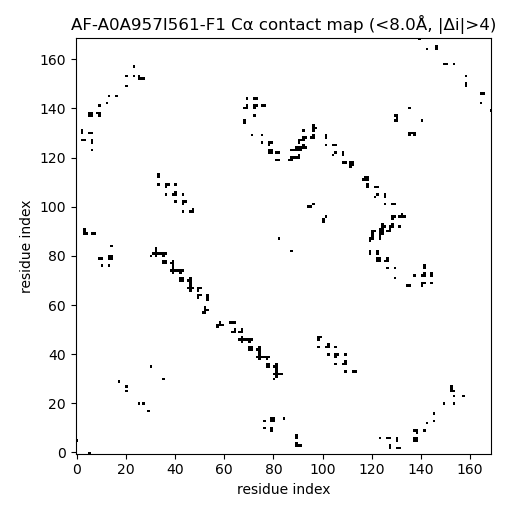50.94 169 GLY A CA 1
ATOM 1315 C C . GLY A 1 169 ? 0.801 20.589 -2.131 1.00 50.94 169 GLY A C 1
ATOM 1316 O O . GLY A 1 169 ? 1.140 21.750 -2.456 1.00 50.94 169 GLY A O 1
#

pLDDT: mean 86.42, std 12.51, range [50.94, 98.56]

Secondary structure (DSSP, 8-state):
--HHHHHHHHHHHHHHHHHHHHHTT-S-PPPPHHHHHHHHHHHHHHHHHHHHHHTSS---S---HHHHHHHHHHHHHHHHHHS-GGG-------S--SHHHHHHHHHHHHHHHHTT---HHHHHHHHHHHHTSTT--HHHHHHHHHHHHHHHHS-HHHHHTTHHHHH--

Mean predicted aligned error: 5.82 Å

Solvent-accessible surface area (backbone atoms only — not comparable to full-atom values): 9175 Å² total; per-residue (Å²): 132,60,55,46,60,46,47,49,49,39,39,51,51,51,52,54,49,50,54,48,40,60,74,66,66,32,87,64,77,81,60,54,42,70,54,16,32,52,50,21,45,48,26,40,49,49,17,44,51,33,47,54,31,60,70,62,89,59,69,78,80,86,89,43,74,68,45,28,56,52,24,44,23,53,16,40,50,21,36,44,56,34,42,59,83,94,68,72,82,55,40,62,62,76,84,64,56,42,66,70,45,49,44,52,46,42,49,49,28,37,53,33,43,76,72,73,43,94,25,56,60,53,34,32,18,44,40,26,30,52,39,64,21,88,92,47,54,49,52,61,48,33,50,56,50,50,52,57,48,44,70,74,48,52,58,78,74,63,48,63,84,44,47,67,79,70,69,78,120